Protein AF-A0A6N9P2V4-F1 (afdb_monomer_lite)

Structure (mmCIF, N/CA/C/O backbone):
data_AF-A0A6N9P2V4-F1
#
_entry.id   AF-A0A6N9P2V4-F1
#
loop_
_atom_site.group_PDB
_atom_site.id
_atom_site.type_symbol
_atom_site.label_atom_id
_atom_site.label_alt_id
_atom_site.label_comp_id
_atom_site.label_asym_id
_atom_site.label_entity_id
_atom_site.label_seq_id
_atom_site.pdbx_PDB_ins_code
_atom_site.Cartn_x
_atom_site.Cartn_y
_atom_site.Cartn_z
_atom_site.occupancy
_atom_site.B_iso_or_equiv
_atom_site.auth_seq_id
_atom_site.auth_comp_id
_atom_site.auth_asym_id
_atom_site.auth_atom_id
_atom_site.pdbx_PDB_model_num
ATOM 1 N N . MET A 1 1 ? 38.515 26.268 -25.119 1.00 36.28 1 MET A N 1
ATOM 2 C CA . MET A 1 1 ? 39.251 25.032 -24.780 1.00 36.28 1 MET A CA 1
ATOM 3 C C . MET A 1 1 ? 38.223 23.922 -24.665 1.00 36.28 1 MET A C 1
ATOM 5 O O . MET A 1 1 ? 37.458 23.940 -23.716 1.00 36.28 1 MET A O 1
ATOM 9 N N . ALA A 1 2 ? 38.111 23.064 -25.681 1.00 38.19 2 ALA A N 1
ATOM 10 C CA . ALA A 1 2 ? 37.147 21.964 -25.704 1.00 38.19 2 ALA A CA 1
ATOM 11 C C . ALA A 1 2 ? 37.896 20.664 -25.400 1.00 38.19 2 ALA A C 1
ATOM 13 O O . ALA A 1 2 ? 38.786 20.265 -26.153 1.00 38.19 2 ALA A O 1
ATOM 14 N N . GLU A 1 3 ? 37.581 20.064 -24.260 1.00 41.28 3 GLU A N 1
ATOM 15 C CA . GLU A 1 3 ? 38.185 18.832 -23.764 1.00 41.28 3 GLU A CA 1
ATOM 16 C C . GLU A 1 3 ? 37.740 17.668 -24.665 1.00 41.28 3 GLU A C 1
ATOM 18 O O . GLU A 1 3 ? 36.574 17.276 -24.693 1.00 41.28 3 GLU A O 1
ATOM 23 N N . ARG A 1 4 ? 38.652 17.183 -25.516 1.00 36.09 4 ARG A N 1
ATOM 24 C CA . ARG A 1 4 ? 38.360 16.118 -26.482 1.00 36.09 4 ARG A CA 1
ATOM 25 C C . ARG A 1 4 ? 38.399 14.772 -25.765 1.00 36.09 4 ARG A C 1
ATOM 27 O O . ARG A 1 4 ? 39.474 14.292 -25.422 1.00 36.09 4 ARG A O 1
ATOM 34 N N . VAL A 1 5 ? 37.231 14.159 -25.588 1.00 42.69 5 VAL A N 1
ATOM 35 C CA . VAL A 1 5 ? 37.071 12.789 -25.081 1.00 42.69 5 VAL A CA 1
ATOM 36 C C . VAL A 1 5 ? 37.873 11.827 -25.968 1.00 42.69 5 VAL A C 1
ATOM 38 O O . VAL A 1 5 ? 37.515 11.576 -27.120 1.00 42.69 5 VAL A O 1
ATOM 41 N N . GLN A 1 6 ? 38.988 11.310 -25.445 1.00 36.03 6 GLN A N 1
ATOM 42 C CA . GLN A 1 6 ? 39.763 10.244 -26.078 1.00 36.03 6 GLN A CA 1
ATOM 43 C C . GLN A 1 6 ? 38.939 8.954 -26.044 1.00 36.03 6 GLN A C 1
ATOM 45 O O . GLN A 1 6 ? 38.880 8.262 -25.031 1.00 36.03 6 GLN A O 1
ATOM 50 N N . CYS A 1 7 ? 38.305 8.609 -27.163 1.00 38.50 7 CYS A N 1
ATOM 51 C CA . CYS A 1 7 ? 37.809 7.252 -27.361 1.00 38.50 7 CYS A CA 1
ATOM 52 C C . CYS A 1 7 ? 39.020 6.321 -27.528 1.00 38.50 7 CYS A C 1
ATOM 54 O O . CYS A 1 7 ? 39.638 6.270 -28.590 1.00 38.50 7 CYS A O 1
ATOM 56 N N . LEU A 1 8 ? 39.373 5.612 -26.455 1.00 40.69 8 LEU A N 1
ATOM 57 C CA . LEU A 1 8 ? 40.326 4.503 -26.456 1.00 40.69 8 LEU A CA 1
ATOM 58 C C . LEU A 1 8 ? 39.784 3.369 -27.336 1.00 40.69 8 LEU A C 1
ATOM 60 O O . LEU A 1 8 ? 39.010 2.526 -26.885 1.00 40.69 8 LEU A O 1
ATOM 64 N N . TYR A 1 9 ? 40.204 3.32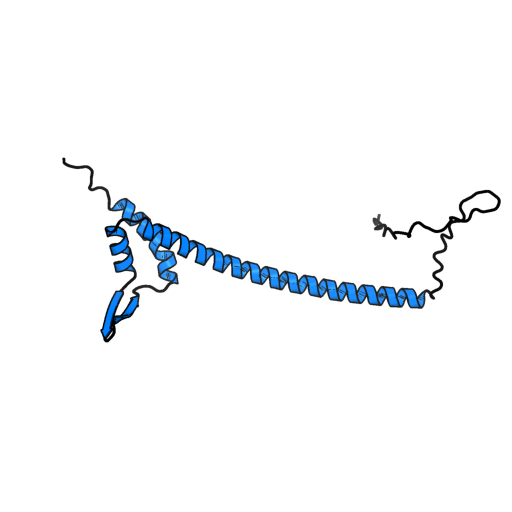6 -28.599 1.00 42.97 9 TYR A N 1
ATOM 65 C CA . TYR A 1 9 ? 40.083 2.111 -29.398 1.00 42.97 9 TYR A CA 1
ATOM 66 C C . TYR A 1 9 ? 41.047 1.078 -28.797 1.00 42.97 9 TYR A C 1
ATOM 68 O O . TYR A 1 9 ? 42.265 1.232 -28.885 1.00 42.97 9 TYR A O 1
ATOM 76 N N . ARG A 1 10 ? 40.522 0.028 -28.148 1.00 40.00 10 ARG A N 1
ATOM 77 C CA . ARG A 1 10 ? 41.321 -1.162 -27.816 1.00 40.00 10 ARG A CA 1
ATOM 78 C C . ARG A 1 10 ? 41.740 -1.812 -29.130 1.00 40.00 10 ARG A C 1
ATOM 80 O O . ARG A 1 10 ? 40.978 -2.581 -29.709 1.00 40.00 10 ARG A O 1
ATOM 87 N N . VAL A 1 11 ? 42.946 -1.512 -29.598 1.00 45.06 11 VAL A N 1
ATOM 88 C CA . VAL A 1 11 ? 43.558 -2.269 -30.688 1.00 45.06 11 VAL A CA 1
ATOM 89 C C . VAL A 1 11 ? 44.011 -3.602 -30.097 1.00 45.06 11 VAL A C 1
ATOM 91 O O . VAL A 1 11 ? 44.820 -3.649 -29.172 1.00 45.06 11 VAL A O 1
ATOM 94 N N . SER A 1 12 ? 43.398 -4.682 -30.574 1.00 39.78 12 SER A N 1
ATOM 95 C CA . SER A 1 12 ? 43.785 -6.065 -30.299 1.00 39.78 12 SER A CA 1
ATOM 96 C C . SER A 1 12 ? 45.293 -6.235 -30.526 1.00 39.78 12 SER A C 1
ATOM 98 O O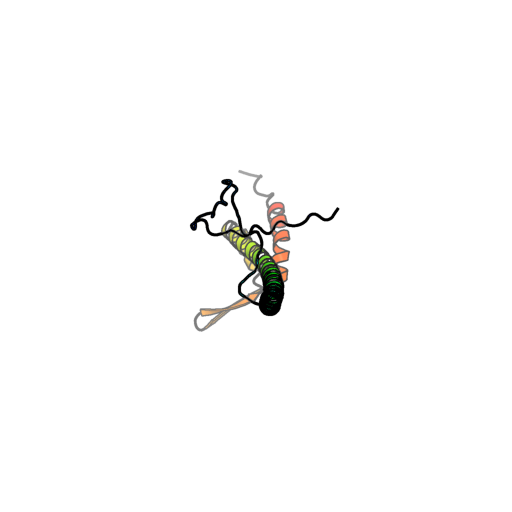 . SER A 1 12 ? 45.798 -6.079 -31.635 1.00 39.78 12 SER A O 1
ATOM 100 N N . THR A 1 13 ? 46.027 -6.518 -29.454 1.00 55.53 13 THR A N 1
ATOM 101 C CA . THR A 1 13 ? 47.472 -6.745 -29.473 1.00 55.53 13 THR A CA 1
ATOM 102 C C . THR A 1 13 ? 47.760 -8.179 -29.894 1.00 55.53 13 THR A C 1
ATOM 104 O O . THR A 1 13 ? 47.842 -9.038 -29.016 1.00 55.53 13 THR A O 1
ATOM 107 N N . THR A 1 14 ? 47.905 -8.485 -31.190 1.00 41.41 14 THR A N 1
ATOM 108 C CA . THR A 1 14 ? 48.655 -9.698 -31.603 1.00 41.41 14 THR A CA 1
ATOM 109 C C . THR A 1 14 ? 49.110 -9.770 -33.068 1.00 41.41 14 THR A C 1
ATOM 111 O O . THR A 1 14 ? 49.261 -10.877 -33.576 1.00 41.41 14 THR A O 1
ATOM 114 N N . LYS A 1 15 ? 49.369 -8.665 -33.782 1.00 48.62 15 LYS A N 1
ATOM 115 C CA . LYS A 1 15 ? 50.137 -8.748 -35.044 1.00 48.62 15 LYS A CA 1
ATOM 116 C C . LYS A 1 15 ? 51.183 -7.641 -35.140 1.00 48.62 15 LYS A C 1
ATOM 118 O O . LYS A 1 15 ? 50.959 -6.544 -34.644 1.00 48.62 15 LYS A O 1
ATOM 123 N N . GLN A 1 16 ? 52.342 -8.046 -35.659 1.00 45.56 16 GLN A N 1
ATOM 124 C CA . GLN A 1 16 ? 53.633 -7.359 -35.679 1.00 45.56 16 GLN A CA 1
ATOM 125 C C . GLN A 1 16 ? 53.521 -5.892 -36.104 1.00 45.56 16 GLN A C 1
ATOM 127 O O . GLN A 1 16 ? 52.763 -5.558 -37.008 1.00 45.56 16 GLN A O 1
ATOM 132 N N . VAL A 1 17 ? 54.278 -5.036 -35.419 1.00 53.31 17 VAL A N 1
ATOM 133 C CA . VAL A 1 17 ? 54.562 -3.672 -35.865 1.00 53.31 17 VAL A CA 1
ATOM 134 C C . VAL A 1 17 ? 55.641 -3.817 -36.936 1.00 53.31 17 VAL A C 1
ATOM 136 O O . VAL A 1 17 ? 56.720 -4.319 -36.627 1.00 53.31 17 VAL A O 1
ATOM 139 N N . ASP A 1 18 ? 55.334 -3.484 -38.186 1.00 53.75 18 ASP A N 1
ATOM 140 C CA . ASP A 1 18 ? 56.329 -3.499 -39.258 1.00 53.75 18 ASP A CA 1
ATOM 141 C C . ASP A 1 18 ? 57.287 -2.302 -39.059 1.00 53.75 18 ASP A C 1
ATOM 143 O O . ASP A 1 18 ? 56.859 -1.194 -38.725 1.00 53.75 18 ASP A O 1
ATOM 147 N N . HIS A 1 19 ? 58.596 -2.539 -39.176 1.00 57.81 19 HIS A N 1
ATOM 148 C CA . HIS A 1 19 ? 59.645 -1.521 -39.030 1.00 57.81 19 HIS A CA 1
ATOM 149 C C . HIS A 1 19 ? 60.199 -1.150 -40.413 1.00 57.81 19 HIS A C 1
ATOM 151 O O . HIS A 1 19 ? 60.369 -2.029 -41.261 1.00 57.81 19 HIS A O 1
ATOM 157 N N . ASP A 1 20 ? 60.479 0.135 -40.643 1.00 58.22 20 ASP A N 1
ATOM 158 C CA . ASP A 1 20 ? 61.132 0.604 -41.871 1.00 58.22 20 ASP A CA 1
ATOM 159 C C . ASP A 1 20 ? 62.642 0.258 -41.901 1.00 58.22 20 ASP A C 1
ATOM 161 O O . ASP A 1 20 ? 63.213 -0.228 -40.923 1.00 58.22 20 ASP A O 1
ATOM 165 N N . GLU A 1 21 ? 63.329 0.502 -43.027 1.00 65.50 21 GLU A N 1
ATOM 166 C CA . GLU A 1 21 ? 64.775 0.225 -43.180 1.00 65.50 21 GLU A CA 1
ATOM 167 C C . GLU A 1 21 ? 65.673 1.030 -42.212 1.00 65.50 21 GLU A C 1
ATOM 169 O O . GLU A 1 21 ? 66.874 0.767 -42.115 1.00 65.50 21 GLU A O 1
ATOM 174 N N . GLN A 1 22 ? 65.118 2.012 -41.490 1.00 69.62 22 GLN A N 1
ATOM 175 C CA . GLN A 1 22 ? 65.796 2.787 -40.446 1.00 69.62 22 GLN A CA 1
ATOM 176 C C . GLN A 1 22 ? 65.310 2.440 -39.026 1.00 69.62 22 GLN A C 1
ATOM 178 O O . GLN A 1 22 ? 65.594 3.188 -38.085 1.00 69.62 22 GLN A O 1
ATOM 183 N N . ASP A 1 23 ? 64.637 1.298 -38.865 1.00 60.47 23 ASP A N 1
ATOM 184 C CA . ASP A 1 23 ? 64.172 0.737 -37.592 1.00 60.47 23 ASP A CA 1
ATOM 185 C C . ASP A 1 23 ? 63.186 1.640 -36.825 1.00 60.47 23 ASP A C 1
ATOM 187 O O . ASP A 1 23 ? 63.022 1.560 -35.603 1.00 60.47 23 ASP A O 1
ATOM 191 N N . ARG A 1 24 ? 62.484 2.524 -37.540 1.00 57.19 24 ARG A N 1
ATOM 192 C CA . ARG A 1 24 ? 61.353 3.273 -36.997 1.00 57.19 24 ARG A CA 1
ATOM 193 C C . ARG A 1 24 ? 60.093 2.439 -37.173 1.00 57.19 24 ARG A C 1
ATOM 195 O O . ARG A 1 24 ? 59.857 1.839 -38.217 1.00 57.19 24 ARG A O 1
ATOM 202 N N . ALA A 1 25 ? 59.277 2.415 -36.124 1.00 54.12 25 ALA A N 1
ATOM 203 C CA . ALA A 1 25 ? 57.980 1.758 -36.154 1.00 54.12 25 ALA A CA 1
ATOM 204 C C . ALA A 1 25 ? 57.084 2.450 -37.194 1.00 54.12 25 ALA A C 1
ATOM 206 O O . ALA A 1 25 ? 56.598 3.559 -36.948 1.00 54.12 25 ALA A O 1
ATOM 207 N N . ASP A 1 26 ? 56.856 1.798 -38.334 1.00 49.62 26 ASP A N 1
ATOM 208 C CA . ASP A 1 26 ? 55.896 2.245 -39.338 1.00 49.62 26 ASP A CA 1
ATOM 209 C C . ASP A 1 26 ? 54.516 1.756 -38.897 1.00 49.62 26 ASP A C 1
ATOM 211 O O . ASP A 1 26 ? 53.976 0.748 -39.346 1.00 49.62 26 ASP A O 1
ATOM 215 N N . ILE A 1 27 ? 53.959 2.433 -37.891 1.00 53.25 27 ILE A N 1
ATOM 216 C CA . ILE A 1 27 ? 52.560 2.230 -37.533 1.00 53.25 27 ILE A CA 1
ATOM 217 C C . ILE A 1 27 ? 51.771 2.851 -38.685 1.00 53.25 27 ILE A C 1
ATOM 219 O O . ILE A 1 27 ? 51.883 4.067 -38.876 1.00 53.25 27 ILE A O 1
ATOM 223 N N . PRO A 1 28 ? 50.919 2.106 -39.411 1.00 47.44 28 PRO A N 1
ATOM 224 C CA . PRO A 1 28 ? 50.016 2.714 -40.367 1.00 47.44 28 PRO A CA 1
ATOM 225 C C . PRO A 1 28 ? 48.966 3.498 -39.566 1.00 47.44 28 PRO A C 1
ATOM 227 O O . PRO A 1 28 ? 47.854 3.048 -39.315 1.00 47.44 28 PRO A O 1
ATOM 230 N N . VAL A 1 29 ? 49.310 4.721 -39.155 1.00 50.19 29 VAL A N 1
ATOM 231 C CA . VAL A 1 29 ? 48.398 5.731 -38.592 1.00 50.19 29 VAL A CA 1
ATOM 232 C C . VAL A 1 29 ? 47.568 6.354 -39.723 1.00 50.19 29 VAL A C 1
ATOM 234 O O . VAL A 1 29 ? 46.931 7.390 -39.580 1.00 50.19 29 VAL A O 1
ATOM 237 N N . GLN A 1 30 ? 47.524 5.723 -40.892 1.00 45.94 30 GLN A N 1
ATOM 238 C CA . GLN A 1 30 ? 46.439 5.935 -41.825 1.00 45.94 30 GLN A CA 1
ATOM 239 C C . GLN A 1 30 ? 45.397 4.868 -41.538 1.00 45.94 30 GLN A C 1
ATOM 241 O O . GLN A 1 30 ? 45.478 3.754 -42.045 1.00 45.94 30 GLN A O 1
ATOM 246 N N . GLY A 1 31 ? 44.391 5.249 -40.746 1.00 47.47 31 GLY A N 1
ATOM 247 C CA . GLY A 1 31 ? 43.113 4.548 -40.613 1.00 47.47 31 GLY A CA 1
ATOM 248 C C . GLY A 1 31 ? 42.339 4.535 -41.934 1.00 47.47 31 GLY A C 1
ATOM 249 O O . GLY A 1 31 ? 41.203 4.989 -42.009 1.00 47.47 31 GLY A O 1
ATOM 250 N N . LYS A 1 32 ? 42.968 4.051 -43.003 1.00 47.16 32 LYS A N 1
ATOM 251 C CA . LYS A 1 32 ? 42.329 3.702 -44.261 1.00 47.16 32 LYS A CA 1
ATOM 252 C C . LYS A 1 32 ? 41.683 2.353 -44.025 1.00 47.16 32 LYS A C 1
ATOM 254 O O . LYS A 1 32 ? 42.255 1.302 -44.295 1.00 47.16 32 LYS A O 1
ATOM 259 N N . SER A 1 33 ? 40.501 2.398 -43.430 1.00 52.22 33 SER A N 1
ATOM 260 C CA . SER A 1 33 ? 39.618 1.247 -43.459 1.00 52.22 33 SER A CA 1
ATOM 261 C C . SER A 1 33 ? 39.437 0.834 -44.929 1.00 52.22 33 SER A C 1
ATOM 263 O O . SER A 1 33 ? 39.262 1.696 -45.790 1.00 52.22 33 SER A O 1
ATOM 265 N N . LEU A 1 34 ? 39.481 -0.470 -45.222 1.00 57.12 34 LEU A N 1
ATOM 266 C CA . LEU A 1 34 ? 39.157 -1.017 -46.551 1.00 57.12 34 LEU A CA 1
ATOM 267 C C . LEU A 1 34 ? 37.694 -0.742 -46.952 1.00 57.12 34 LEU A C 1
ATOM 269 O O . LEU A 1 34 ? 37.301 -1.009 -48.084 1.00 57.12 34 LEU A O 1
ATOM 273 N N . LEU A 1 35 ? 36.891 -0.217 -46.022 1.00 61.50 35 LEU A N 1
ATOM 274 C CA . LEU A 1 35 ? 35.531 0.233 -46.252 1.00 61.50 35 LEU A CA 1
ATOM 275 C C . LEU A 1 35 ? 35.556 1.705 -46.703 1.00 61.50 35 LEU A C 1
ATOM 277 O O . LEU A 1 35 ? 36.200 2.536 -46.049 1.00 61.50 35 LEU A O 1
ATOM 281 N N . PRO A 1 36 ? 34.852 2.047 -47.79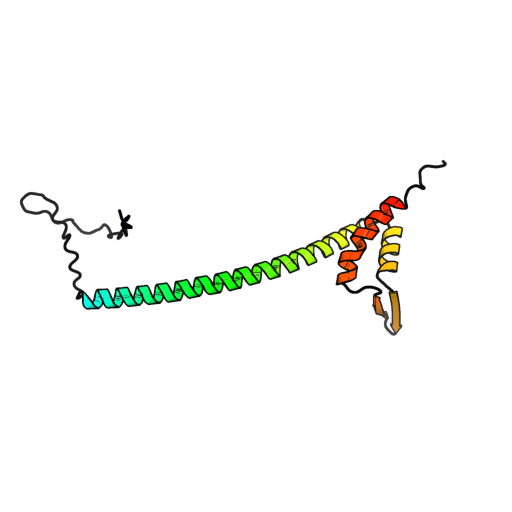6 1.00 72.12 36 PRO A N 1
ATOM 282 C CA . PRO A 1 36 ? 34.613 3.427 -48.192 1.00 72.12 36 PRO A CA 1
ATOM 283 C C . PRO A 1 36 ? 34.108 4.265 -47.011 1.00 72.12 36 PRO A C 1
ATOM 285 O O . PRO A 1 36 ? 33.291 3.801 -46.215 1.00 72.12 36 PRO A O 1
ATOM 288 N N . ALA A 1 37 ? 34.570 5.514 -46.915 1.00 73.94 37 ALA A N 1
ATOM 289 C CA . ALA A 1 37 ? 34.190 6.438 -45.841 1.00 73.94 37 ALA A CA 1
ATOM 290 C C . ALA A 1 37 ? 32.665 6.617 -45.714 1.00 73.94 37 ALA A C 1
ATOM 292 O O . ALA A 1 37 ? 32.154 6.854 -44.625 1.00 73.94 37 ALA A O 1
ATOM 293 N N . GLU A 1 38 ? 31.951 6.452 -46.824 1.00 71.94 38 GLU A N 1
ATOM 294 C CA . GLU A 1 38 ? 30.495 6.493 -46.904 1.00 71.94 38 GLU A CA 1
ATOM 295 C C . GLU A 1 38 ? 29.832 5.359 -46.104 1.00 71.94 38 GLU A C 1
ATOM 297 O O . GLU A 1 38 ? 28.959 5.629 -45.284 1.00 71.94 38 GLU A O 1
ATOM 302 N N . ILE A 1 39 ? 30.339 4.125 -46.224 1.00 75.25 39 ILE A N 1
ATOM 303 C CA . ILE A 1 39 ? 29.837 2.953 -45.481 1.00 75.25 39 ILE A CA 1
ATOM 304 C C . ILE A 1 39 ? 30.097 3.108 -43.978 1.00 75.25 39 ILE A C 1
ATOM 306 O O . ILE A 1 39 ? 29.259 2.771 -43.145 1.00 75.25 39 ILE A O 1
ATOM 310 N N . LEU A 1 40 ? 31.261 3.647 -43.605 1.00 79.69 40 LEU A N 1
ATOM 311 C CA . LEU A 1 40 ? 31.571 3.914 -42.200 1.00 79.69 40 LEU A CA 1
ATOM 312 C C . LEU A 1 40 ? 30.659 4.978 -41.596 1.00 79.69 40 LEU A C 1
ATOM 314 O O . LEU A 1 40 ? 30.287 4.865 -40.430 1.00 79.69 40 LEU A O 1
ATOM 318 N N . ASN A 1 41 ? 30.327 6.014 -42.365 1.00 83.75 41 ASN A N 1
ATOM 319 C CA . ASN A 1 41 ? 29.430 7.059 -41.902 1.00 83.75 41 ASN A CA 1
ATOM 320 C C . ASN A 1 41 ? 28.005 6.520 -41.738 1.00 83.75 41 ASN A C 1
ATOM 322 O O . ASN A 1 41 ? 27.388 6.775 -40.713 1.00 83.75 41 ASN A O 1
ATOM 326 N N . GLU A 1 42 ? 27.529 5.710 -42.684 1.00 84.75 42 GLU A N 1
ATOM 327 C CA . GLU A 1 42 ? 26.238 5.020 -42.590 1.00 84.75 42 GLU A CA 1
ATOM 328 C C . GLU A 1 42 ? 26.158 4.129 -41.341 1.00 84.75 42 GLU A C 1
ATOM 330 O O . GLU A 1 42 ? 25.252 4.287 -40.526 1.00 84.75 42 GLU A O 1
ATOM 335 N N . MET A 1 43 ? 27.156 3.267 -41.117 1.00 83.62 43 MET A N 1
ATOM 336 C CA . MET A 1 43 ? 27.226 2.435 -39.910 1.00 83.62 43 MET A CA 1
ATOM 337 C C . MET A 1 43 ? 27.304 3.268 -38.625 1.00 83.62 43 MET A C 1
ATOM 339 O O . MET A 1 43 ? 26.732 2.897 -37.600 1.00 83.62 43 MET A O 1
ATOM 343 N N . ALA A 1 44 ? 28.039 4.383 -38.648 1.00 85.44 44 ALA A N 1
ATOM 344 C CA . ALA A 1 44 ? 28.156 5.263 -37.494 1.00 85.44 44 ALA A CA 1
ATOM 345 C C . ALA A 1 44 ? 26.825 5.955 -37.175 1.00 85.44 44 ALA A C 1
ATOM 347 O O . ALA A 1 44 ? 26.477 6.061 -35.998 1.00 85.44 44 ALA A O 1
ATOM 348 N N . GLU A 1 45 ? 26.075 6.382 -38.191 1.00 90.12 45 GLU A N 1
ATOM 349 C CA . GLU A 1 45 ? 24.735 6.939 -38.014 1.00 90.12 45 GLU A CA 1
ATOM 350 C C . GLU A 1 45 ? 23.735 5.876 -37.545 1.00 90.12 45 GLU A C 1
ATOM 352 O O . GLU A 1 45 ? 23.030 6.117 -36.570 1.00 90.12 45 GLU A O 1
ATOM 357 N N . GLU A 1 46 ? 23.753 4.660 -38.098 1.00 89.88 46 GLU A N 1
ATOM 358 C CA . GLU A 1 46 ? 22.897 3.559 -37.630 1.00 89.88 46 GLU A CA 1
ATOM 359 C C . GLU A 1 46 ? 23.151 3.229 -36.146 1.00 89.88 46 GLU A C 1
ATOM 361 O O . GLU A 1 46 ? 22.221 3.051 -35.353 1.00 89.88 46 GLU A O 1
ATOM 366 N N . ILE A 1 47 ? 24.422 3.172 -35.736 1.00 88.19 47 ILE A N 1
ATOM 367 C CA . ILE A 1 47 ? 24.797 2.946 -34.335 1.00 88.19 47 ILE A CA 1
ATOM 368 C C . ILE A 1 47 ? 24.338 4.114 -33.457 1.00 88.19 47 ILE A C 1
ATOM 370 O O . ILE A 1 47 ? 23.825 3.877 -32.361 1.00 88.19 47 ILE A O 1
ATOM 374 N N . ARG A 1 48 ? 24.495 5.364 -33.913 1.00 90.19 48 ARG A N 1
ATOM 375 C CA . ARG A 1 48 ? 24.016 6.550 -33.184 1.00 90.19 48 ARG A CA 1
ATOM 376 C C . ARG A 1 48 ? 22.505 6.535 -33.019 1.00 90.19 48 ARG A C 1
ATOM 378 O O . ARG A 1 48 ? 22.029 6.792 -31.916 1.00 90.19 48 ARG A O 1
ATOM 385 N N . GLU A 1 49 ? 21.758 6.196 -34.061 1.00 93.31 49 GLU A N 1
ATOM 386 C CA . GLU A 1 49 ? 20.302 6.087 -34.007 1.00 93.31 49 GLU A CA 1
ATOM 387 C C . GLU A 1 49 ? 19.859 4.998 -33.031 1.00 93.31 49 GLU A C 1
ATOM 389 O O . GLU A 1 49 ? 19.037 5.258 -32.149 1.00 93.31 49 GLU A O 1
ATOM 394 N N . LYS A 1 50 ? 20.454 3.801 -33.107 1.00 91.88 50 LYS A N 1
ATOM 395 C CA . LYS A 1 50 ? 20.170 2.709 -32.161 1.00 91.88 50 LYS A CA 1
ATOM 396 C C . LYS A 1 50 ? 20.534 3.083 -30.728 1.00 91.88 50 LYS A C 1
ATOM 398 O O . LYS A 1 50 ? 19.790 2.748 -29.805 1.00 91.88 50 LYS A O 1
ATOM 403 N N . LEU A 1 51 ? 21.644 3.792 -30.526 1.00 94.19 51 LEU A N 1
ATOM 404 C CA . LEU A 1 51 ? 22.050 4.293 -29.216 1.00 94.19 51 LEU A CA 1
ATOM 405 C C . LEU A 1 51 ? 21.036 5.306 -28.679 1.00 94.19 51 LEU A C 1
ATOM 407 O O . LEU A 1 51 ? 20.620 5.192 -27.531 1.00 94.19 51 LEU A O 1
ATOM 411 N N . MET A 1 52 ? 20.598 6.257 -29.506 1.00 93.19 52 MET A N 1
ATOM 412 C CA . MET A 1 52 ? 19.577 7.239 -29.136 1.00 93.19 52 MET A CA 1
ATOM 413 C C . MET A 1 52 ? 18.239 6.569 -28.807 1.00 93.19 52 MET A C 1
ATOM 415 O O . MET A 1 52 ? 17.615 6.912 -27.804 1.00 93.19 52 MET A O 1
ATOM 419 N N . ALA A 1 53 ? 17.818 5.582 -29.600 1.00 92.94 53 ALA A N 1
ATOM 420 C CA . ALA A 1 53 ? 16.600 4.814 -29.354 1.00 92.94 53 ALA A CA 1
ATOM 421 C C . ALA A 1 53 ? 16.686 4.004 -28.050 1.00 92.94 53 ALA A C 1
ATOM 423 O O . ALA A 1 53 ? 15.764 4.031 -27.237 1.00 92.94 53 ALA A O 1
ATOM 424 N N . THR A 1 54 ? 17.819 3.338 -27.810 1.00 91.31 54 THR A N 1
ATOM 425 C CA . THR A 1 54 ? 18.056 2.569 -26.579 1.00 91.31 54 THR A CA 1
ATOM 426 C C . THR A 1 54 ? 18.122 3.488 -25.362 1.00 91.31 54 THR A C 1
ATOM 428 O O . THR A 1 54 ? 17.535 3.179 -24.332 1.00 91.31 54 THR A O 1
ATOM 431 N N . SER A 1 55 ? 18.781 4.643 -25.486 1.00 94.75 55 SER A N 1
ATOM 432 C CA . SER A 1 55 ? 18.866 5.648 -24.424 1.00 94.75 55 SER A CA 1
ATOM 433 C C . SER A 1 55 ? 17.481 6.168 -24.040 1.00 94.75 55 SER A C 1
ATOM 435 O O . SER A 1 55 ? 17.148 6.183 -22.859 1.00 94.75 55 SER A O 1
ATOM 437 N N . ARG A 1 56 ? 16.626 6.477 -25.029 1.00 93.69 56 ARG A N 1
ATOM 438 C CA . ARG A 1 56 ? 15.219 6.840 -24.784 1.00 93.69 56 ARG A CA 1
ATOM 439 C C . ARG A 1 56 ? 14.449 5.732 -24.067 1.00 93.69 56 ARG A C 1
ATOM 441 O O . ARG A 1 56 ? 13.750 5.995 -23.097 1.00 93.69 56 ARG A O 1
ATOM 448 N N 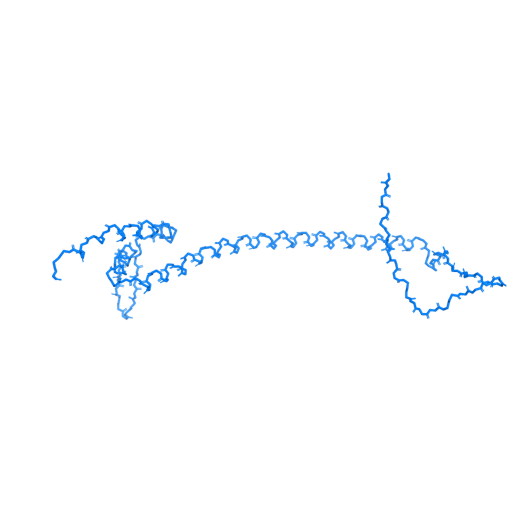. ARG A 1 57 ? 14.626 4.478 -24.489 1.00 95.12 57 ARG A N 1
ATOM 449 C CA . ARG A 1 57 ? 13.988 3.329 -23.831 1.00 95.12 57 ARG A CA 1
ATOM 450 C C . ARG A 1 57 ? 14.440 3.181 -22.376 1.00 95.12 57 ARG A C 1
ATOM 452 O O . ARG A 1 57 ? 13.631 2.866 -21.512 1.00 95.12 57 ARG A O 1
ATOM 459 N N . ILE A 1 58 ? 15.725 3.408 -22.100 1.00 96.00 58 ILE A N 1
ATOM 460 C CA . ILE A 1 58 ? 16.277 3.389 -20.740 1.00 96.00 58 ILE A CA 1
ATOM 461 C C . ILE A 1 58 ? 15.666 4.509 -19.901 1.00 96.00 58 ILE A C 1
ATOM 463 O O . ILE A 1 58 ? 15.299 4.261 -18.757 1.00 96.00 58 ILE A O 1
ATOM 467 N N . THR A 1 59 ? 15.546 5.724 -20.444 1.00 95.31 59 THR A N 1
ATOM 468 C CA . THR A 1 59 ? 14.924 6.835 -19.712 1.00 95.31 59 THR A CA 1
ATOM 469 C C . THR A 1 59 ? 13.458 6.548 -19.402 1.00 95.31 59 THR A C 1
ATOM 471 O O . THR A 1 59 ? 13.076 6.668 -18.246 1.00 95.31 59 THR A O 1
ATOM 474 N N . GLU A 1 60 ? 12.683 6.052 -20.372 1.00 95.94 60 GLU A N 1
ATOM 475 C CA . GLU A 1 60 ? 11.282 5.647 -20.166 1.00 95.94 60 GLU A CA 1
ATOM 476 C C . GLU A 1 60 ? 11.148 4.572 -19.078 1.00 95.94 60 GLU A C 1
ATOM 478 O O . GLU A 1 60 ? 10.369 4.713 -18.141 1.00 95.94 60 GLU A O 1
ATOM 483 N N . LEU A 1 61 ? 11.945 3.501 -19.164 1.00 95.31 61 LEU A N 1
ATOM 484 C CA . LEU A 1 61 ? 11.907 2.416 -18.181 1.00 95.31 61 LEU A CA 1
ATOM 485 C C . LEU A 1 61 ? 12.336 2.877 -16.783 1.00 95.31 61 LEU A C 1
ATOM 487 O O . LEU A 1 61 ? 11.809 2.381 -15.790 1.00 95.31 61 LEU A O 1
ATOM 491 N N . ASN A 1 62 ? 13.284 3.812 -16.686 1.00 95.56 62 ASN A N 1
ATOM 492 C CA . ASN A 1 62 ? 13.687 4.389 -15.404 1.00 95.56 62 ASN A CA 1
ATOM 493 C C . ASN A 1 62 ? 12.585 5.260 -14.796 1.00 95.56 62 ASN A C 1
ATOM 495 O O . ASN A 1 62 ? 12.402 5.221 -13.581 1.00 95.56 62 ASN A O 1
ATOM 499 N N . GLU A 1 63 ? 11.857 6.022 -15.612 1.00 96.12 63 GLU A N 1
ATOM 500 C CA . GLU A 1 63 ? 10.697 6.800 -15.165 1.00 96.12 63 GLU A CA 1
ATOM 501 C C . GLU A 1 63 ? 9.579 5.872 -14.669 1.00 96.12 63 GLU A C 1
ATOM 503 O O . GLU A 1 63 ? 9.114 6.022 -13.541 1.00 96.12 63 GLU A O 1
ATOM 508 N N . GLU A 1 64 ? 9.229 4.832 -15.435 1.00 95.31 64 GLU A N 1
ATOM 509 C CA . GLU A 1 64 ? 8.244 3.825 -15.013 1.00 95.31 64 GLU A CA 1
ATOM 510 C C . GLU A 1 64 ? 8.655 3.115 -13.711 1.00 95.31 64 GLU A C 1
ATOM 512 O O . GLU A 1 64 ? 7.819 2.864 -12.834 1.00 95.31 64 GLU A O 1
ATOM 517 N N . LEU A 1 65 ? 9.946 2.798 -13.563 1.00 94.31 65 LEU A N 1
ATOM 518 C CA . LEU A 1 65 ? 10.499 2.196 -12.352 1.00 94.31 65 LEU A CA 1
ATOM 519 C C . LEU A 1 65 ? 10.428 3.160 -11.161 1.00 94.31 65 LEU A C 1
ATOM 521 O O . LEU A 1 65 ? 10.091 2.732 -10.057 1.00 94.31 65 LEU A O 1
ATOM 525 N N . ALA A 1 66 ? 10.735 4.442 -11.365 1.00 95.12 66 ALA A N 1
ATOM 526 C CA . ALA A 1 66 ? 10.649 5.463 -10.326 1.00 95.12 66 ALA A CA 1
ATOM 527 C C . ALA A 1 66 ? 9.205 5.637 -9.834 1.00 95.12 66 ALA A C 1
ATOM 529 O O . ALA A 1 66 ? 8.961 5.586 -8.627 1.00 95.12 66 ALA A O 1
ATOM 530 N N . ASP A 1 67 ? 8.244 5.728 -10.755 1.00 94.81 67 ASP A N 1
ATOM 531 C CA . ASP A 1 67 ? 6.815 5.797 -10.438 1.00 94.81 67 ASP A CA 1
ATOM 532 C C . ASP A 1 67 ? 6.325 4.536 -9.712 1.00 94.81 67 ASP A C 1
ATOM 534 O O . ASP A 1 67 ? 5.533 4.601 -8.768 1.00 94.81 67 ASP A O 1
ATOM 538 N N . GLY A 1 68 ? 6.797 3.364 -10.145 1.00 92.94 68 GLY A N 1
ATOM 539 C CA . GLY A 1 68 ? 6.514 2.090 -9.489 1.00 92.94 68 GLY A CA 1
ATOM 540 C C . GLY A 1 68 ? 7.044 2.037 -8.057 1.00 92.94 68 GLY A C 1
ATOM 541 O O . GLY A 1 68 ? 6.316 1.633 -7.149 1.00 92.94 68 GLY A O 1
ATOM 542 N N . ASN A 1 69 ? 8.279 2.488 -7.848 1.00 93.31 69 ASN A N 1
ATOM 543 C CA . ASN A 1 69 ? 8.910 2.531 -6.533 1.00 93.31 69 ASN A CA 1
ATOM 544 C C . ASN A 1 69 ? 8.209 3.511 -5.590 1.00 93.31 69 ASN A C 1
ATOM 546 O O . ASN A 1 69 ? 7.995 3.163 -4.433 1.00 93.31 69 ASN A O 1
ATOM 550 N N . ALA A 1 70 ? 7.799 4.687 -6.075 1.00 93.12 70 ALA A N 1
ATOM 551 C CA . ALA A 1 70 ? 7.049 5.650 -5.271 1.00 93.12 70 ALA A CA 1
ATOM 552 C C . ALA A 1 70 ? 5.739 5.040 -4.741 1.00 93.12 70 ALA A C 1
ATOM 554 O O . ALA A 1 70 ? 5.498 5.037 -3.537 1.00 93.12 70 ALA A O 1
ATOM 555 N N . ARG A 1 71 ? 4.952 4.401 -5.620 1.00 88.31 71 ARG A N 1
ATOM 556 C CA . ARG A 1 71 ? 3.719 3.696 -5.217 1.00 88.31 71 ARG A CA 1
ATOM 557 C C . ARG A 1 71 ? 3.981 2.550 -4.238 1.00 88.31 71 ARG A C 1
ATOM 559 O O . ARG A 1 71 ? 3.158 2.276 -3.368 1.00 88.31 71 ARG A O 1
ATOM 566 N N . MET A 1 72 ? 5.096 1.841 -4.406 1.00 89.38 72 MET A N 1
ATOM 567 C CA . MET A 1 72 ? 5.467 0.743 -3.515 1.00 89.38 72 MET A CA 1
ATOM 568 C C . MET A 1 72 ? 5.851 1.250 -2.125 1.00 89.38 72 MET A C 1
ATOM 570 O O . MET A 1 72 ? 5.524 0.592 -1.141 1.00 89.38 72 MET A O 1
ATOM 574 N N . GLU A 1 73 ? 6.514 2.400 -2.039 1.00 90.06 73 GLU A N 1
ATOM 575 C CA . GLU A 1 73 ? 6.891 3.002 -0.763 1.00 90.06 73 GLU A CA 1
ATOM 576 C C . GLU A 1 73 ? 5.662 3.485 0.016 1.00 90.06 73 GLU A C 1
ATOM 578 O O . GLU A 1 73 ? 5.551 3.194 1.207 1.00 90.06 73 GLU A O 1
ATOM 583 N N . ASP A 1 74 ? 4.686 4.096 -0.662 1.00 80.31 74 ASP A N 1
ATOM 584 C CA . ASP A 1 74 ? 3.401 4.463 -0.050 1.00 80.31 74 ASP A CA 1
ATOM 585 C C . ASP A 1 74 ? 2.698 3.228 0.541 1.00 80.31 74 ASP A C 1
ATOM 587 O O . ASP A 1 74 ? 2.308 3.205 1.712 1.00 80.31 74 ASP A O 1
ATOM 591 N N . LEU A 1 75 ? 2.611 2.145 -0.241 1.00 81.00 75 LEU A N 1
ATOM 592 C CA . LEU A 1 75 ? 2.011 0.888 0.210 1.00 81.00 75 LEU A CA 1
ATOM 593 C C . LEU A 1 75 ? 2.801 0.249 1.363 1.00 81.00 75 LEU A C 1
ATOM 595 O O . LEU A 1 75 ? 2.225 -0.343 2.279 1.00 81.00 75 LEU A O 1
ATOM 599 N N . ARG A 1 76 ? 4.132 0.354 1.329 1.00 79.00 76 ARG A N 1
ATOM 600 C CA . ARG A 1 76 ? 5.016 -0.157 2.378 1.00 79.00 76 ARG A CA 1
ATOM 601 C C . ARG A 1 76 ? 4.797 0.587 3.689 1.00 79.00 76 ARG A C 1
ATOM 603 O O . ARG A 1 76 ? 4.764 -0.067 4.732 1.00 79.00 76 ARG A O 1
ATOM 610 N N . ALA A 1 77 ? 4.623 1.905 3.645 1.00 78.00 77 ALA A N 1
ATOM 611 C CA . ALA A 1 77 ? 4.310 2.705 4.820 1.00 78.00 77 ALA A CA 1
ATOM 612 C C . ALA A 1 77 ? 2.974 2.261 5.437 1.00 78.00 77 ALA A C 1
ATOM 614 O O . ALA A 1 77 ? 2.931 1.922 6.622 1.00 78.00 77 ALA A O 1
ATOM 615 N N . GLU A 1 78 ? 1.911 2.143 4.632 1.00 73.06 78 GLU A N 1
ATOM 616 C CA . GLU A 1 78 ? 0.609 1.645 5.105 1.00 73.06 78 GLU A CA 1
ATOM 617 C C . GLU A 1 78 ? 0.713 0.239 5.722 1.00 73.06 78 GLU A C 1
ATOM 619 O O . GLU A 1 78 ? 0.162 -0.026 6.795 1.00 73.06 78 GLU A O 1
ATOM 624 N N . TYR A 1 79 ? 1.478 -0.657 5.094 1.00 75.31 79 TYR A N 1
ATOM 625 C CA . TYR A 1 79 ? 1.722 -1.999 5.618 1.00 75.31 79 TYR A CA 1
ATOM 626 C C . TYR A 1 79 ? 2.473 -1.981 6.958 1.00 75.31 79 TYR A C 1
ATOM 628 O O . TYR A 1 79 ? 2.091 -2.691 7.890 1.00 75.31 79 TYR A O 1
ATOM 636 N N . GLN A 1 80 ? 3.518 -1.159 7.094 1.00 73.31 80 GLN A N 1
ATOM 637 C CA . GLN A 1 80 ? 4.273 -1.028 8.344 1.00 73.31 80 GLN A CA 1
ATOM 638 C C . GLN A 1 80 ? 3.401 -0.527 9.496 1.00 73.31 80 GLN A C 1
ATOM 640 O O . GLN A 1 80 ? 3.540 -1.020 10.618 1.00 73.31 80 GLN A O 1
ATOM 645 N N . HIS A 1 81 ? 2.463 0.383 9.220 1.00 70.12 81 HIS A N 1
ATOM 646 C CA . HIS A 1 81 ? 1.471 0.791 10.209 1.00 70.12 81 HIS A CA 1
ATOM 647 C C . HIS A 1 81 ? 0.644 -0.409 10.686 1.00 70.12 81 HIS A C 1
ATOM 649 O O . HIS A 1 81 ? 0.552 -0.638 11.889 1.00 70.12 81 HIS A O 1
ATOM 655 N N . ILE A 1 82 ? 0.104 -1.228 9.777 1.00 72.75 82 ILE A N 1
ATOM 656 C CA . ILE A 1 82 ? -0.693 -2.417 10.137 1.00 72.75 82 ILE A CA 1
ATOM 657 C C . ILE A 1 82 ? 0.118 -3.420 10.974 1.00 72.75 82 ILE A C 1
ATOM 659 O O . ILE A 1 82 ? -0.391 -3.938 11.970 1.00 72.75 82 ILE A O 1
ATOM 663 N N . VAL A 1 83 ? 1.377 -3.679 10.606 1.00 72.69 83 VAL A N 1
ATOM 664 C CA . VAL A 1 83 ? 2.263 -4.589 11.358 1.00 72.69 83 VAL A CA 1
ATOM 665 C C . VAL A 1 83 ? 2.505 -4.067 12.772 1.00 72.69 83 VAL A C 1
ATOM 667 O O . VAL A 1 83 ? 2.323 -4.809 13.737 1.00 72.69 83 VAL A O 1
ATOM 670 N N . SER A 1 84 ? 2.834 -2.780 12.901 1.00 74.50 84 SER A N 1
ATOM 671 C CA . SER A 1 84 ? 2.996 -2.121 14.201 1.00 74.50 84 SER A CA 1
ATOM 672 C C . SER A 1 84 ? 1.734 -2.262 15.062 1.00 74.50 84 SER A C 1
ATOM 674 O O . SER A 1 84 ? 1.811 -2.619 16.238 1.00 74.50 84 SER A O 1
ATOM 676 N N . TRP A 1 85 ? 0.549 -2.083 14.469 1.00 72.50 85 TRP A N 1
ATOM 677 C CA . TRP A 1 85 ? -0.725 -2.236 15.173 1.00 72.50 85 TRP A CA 1
ATOM 678 C C . TRP A 1 85 ? -0.995 -3.662 15.650 1.00 72.50 85 TRP A C 1
ATOM 680 O O . TRP A 1 85 ? -1.469 -3.833 16.776 1.00 72.50 85 TRP A O 1
ATOM 690 N N . SER A 1 86 ? -0.675 -4.678 14.841 1.00 79.38 86 SER A N 1
ATOM 691 C CA . SER A 1 86 ? -0.763 -6.080 15.273 1.00 79.38 86 SER A CA 1
ATOM 692 C C . SER A 1 86 ? 0.101 -6.307 16.507 1.00 79.38 86 SER A C 1
ATOM 694 O O . SER A 1 86 ? -0.364 -6.860 17.500 1.00 79.38 86 SER A O 1
ATOM 696 N N . GLU A 1 87 ? 1.333 -5.799 16.490 1.00 80.69 87 GLU A N 1
ATOM 697 C CA . GLU A 1 87 ? 2.233 -5.926 17.629 1.00 80.69 87 GLU A CA 1
ATOM 698 C C . GLU A 1 87 ? 1.722 -5.199 18.875 1.00 80.69 87 GLU A C 1
ATOM 700 O O . GLU A 1 87 ? 1.816 -5.745 19.975 1.00 80.69 87 GLU A O 1
ATOM 705 N N . ILE A 1 88 ? 1.182 -3.983 18.734 1.00 78.44 88 ILE A N 1
ATOM 706 C CA . ILE A 1 88 ? 0.612 -3.228 19.859 1.00 78.44 88 ILE A CA 1
ATOM 707 C C . ILE A 1 88 ? -0.569 -3.995 20.449 1.00 78.44 88 ILE A C 1
ATOM 709 O O . ILE A 1 88 ? -0.649 -4.143 21.669 1.00 78.44 88 ILE A O 1
ATOM 713 N N . PHE A 1 89 ? -1.468 -4.511 19.611 1.00 83.38 89 PHE A N 1
ATOM 714 C CA . PHE A 1 89 ? -2.615 -5.286 20.070 1.00 83.38 89 PHE A CA 1
ATOM 715 C C . PHE A 1 89 ? -2.176 -6.562 20.797 1.00 83.38 89 PHE A C 1
ATOM 717 O O . PHE A 1 89 ? -2.631 -6.809 21.915 1.00 83.38 89 PHE A O 1
ATOM 724 N N . ASP A 1 90 ? -1.253 -7.328 20.217 1.00 85.12 90 ASP A N 1
ATOM 725 C CA . ASP A 1 90 ? -0.783 -8.598 20.777 1.00 85.12 90 ASP A CA 1
ATOM 726 C C . ASP A 1 90 ? -0.001 -8.411 22.086 1.00 85.12 90 ASP A C 1
ATOM 728 O O . ASP A 1 90 ? -0.123 -9.228 23.001 1.00 85.12 90 ASP A O 1
ATOM 732 N N . LYS A 1 91 ? 0.758 -7.313 22.215 1.00 84.38 91 LYS A N 1
ATOM 733 C CA . LYS A 1 91 ? 1.515 -6.965 23.433 1.00 84.38 91 LYS A CA 1
ATOM 734 C C . LYS A 1 91 ? 0.653 -6.302 24.519 1.00 84.38 91 LYS A C 1
ATOM 736 O O . LYS A 1 91 ? 1.103 -6.187 25.660 1.00 84.38 91 LYS A O 1
ATOM 741 N N . SER A 1 92 ? -0.556 -5.846 24.190 1.00 82.88 92 SER A N 1
ATOM 742 C CA . SER A 1 92 ? -1.456 -5.160 25.127 1.00 82.88 92 SER A CA 1
ATOM 743 C C . SER A 1 92 ? -2.151 -6.121 26.094 1.00 82.88 92 SER A C 1
ATOM 745 O O . SER A 1 92 ? -2.381 -7.294 25.804 1.00 82.88 92 SER A O 1
ATOM 747 N N . ASP A 1 93 ? -2.561 -5.610 27.255 1.00 85.62 93 ASP A N 1
ATOM 748 C CA . ASP A 1 93 ? -3.328 -6.386 28.224 1.00 85.62 93 ASP A CA 1
ATOM 749 C C . ASP A 1 93 ? -4.774 -6.637 27.753 1.00 85.62 93 ASP A C 1
ATOM 751 O O . ASP A 1 93 ? -5.332 -5.937 26.902 1.00 85.62 93 ASP A O 1
ATOM 755 N N . ARG A 1 94 ? -5.429 -7.645 28.345 1.00 87.38 94 ARG A N 1
ATOM 756 C CA . ARG A 1 94 ? -6.756 -8.102 27.903 1.00 87.38 94 ARG A CA 1
ATOM 757 C C . ARG A 1 94 ? -7.843 -7.029 28.028 1.00 87.38 94 ARG A C 1
ATOM 759 O O . ARG A 1 94 ? -8.831 -7.097 27.298 1.00 87.38 94 ARG A O 1
ATOM 766 N N . ALA A 1 95 ? -7.700 -6.065 28.941 1.00 81.81 95 ALA A N 1
ATOM 767 C CA . ALA A 1 95 ? -8.648 -4.960 29.057 1.00 81.81 95 ALA A CA 1
ATOM 768 C C . ALA A 1 95 ? -8.484 -3.969 27.894 1.00 81.81 95 ALA A C 1
ATOM 770 O O . ALA A 1 95 ? -9.481 -3.600 27.271 1.00 81.81 95 ALA A O 1
ATOM 771 N N . THR A 1 96 ? -7.245 -3.618 27.544 1.00 76.88 96 THR A N 1
ATOM 772 C CA . THR A 1 96 ? -6.932 -2.758 26.392 1.00 76.88 96 THR A CA 1
ATOM 773 C C . THR A 1 96 ? -7.333 -3.415 25.075 1.00 76.88 96 THR A C 1
ATOM 775 O O . THR A 1 96 ? -8.010 -2.781 24.272 1.00 76.88 96 THR A O 1
ATOM 778 N N . GLN A 1 97 ? -7.046 -4.706 24.884 1.00 83.56 97 GLN A N 1
ATOM 779 C CA . GLN A 1 97 ? -7.502 -5.450 23.703 1.00 83.56 97 GLN A CA 1
ATOM 780 C C . GLN A 1 97 ? -9.029 -5.405 23.548 1.00 83.56 97 GLN A C 1
ATOM 782 O O . GLN A 1 97 ? -9.539 -5.124 22.467 1.00 83.56 97 GLN A O 1
ATOM 787 N N . LYS A 1 98 ? -9.781 -5.623 24.637 1.00 84.50 98 LYS A N 1
ATOM 788 C CA . LYS A 1 98 ? -11.251 -5.523 24.617 1.00 84.50 98 LYS A CA 1
ATOM 789 C C . LYS A 1 98 ? -11.730 -4.116 24.275 1.00 84.50 98 LYS A C 1
ATOM 791 O O . LYS A 1 98 ? -12.699 -3.975 23.539 1.00 84.50 98 LYS A O 1
ATOM 796 N N . MET A 1 99 ? -11.066 -3.097 24.811 1.00 79.06 99 MET A N 1
ATOM 797 C CA . MET A 1 99 ? -11.387 -1.698 24.545 1.00 79.06 99 MET A CA 1
ATOM 798 C C . MET A 1 99 ? -11.139 -1.339 23.073 1.00 79.06 99 MET A C 1
ATOM 800 O O . MET A 1 99 ? -12.020 -0.761 22.441 1.00 79.06 99 MET A O 1
ATOM 804 N N . ILE A 1 100 ? -10.017 -1.788 22.503 1.00 77.31 100 ILE A N 1
ATOM 805 C CA . ILE A 1 100 ? -9.705 -1.657 21.074 1.00 77.31 100 ILE A CA 1
ATOM 806 C C . ILE A 1 100 ? -10.772 -2.365 20.224 1.00 77.31 100 ILE A C 1
ATOM 808 O O . ILE A 1 100 ? -11.366 -1.743 19.345 1.00 77.31 100 ILE A O 1
ATOM 812 N N . CYS A 1 101 ? -11.097 -3.631 20.515 1.00 84.50 101 CYS A N 1
ATOM 813 C CA . CYS A 1 101 ? -12.140 -4.360 19.785 1.00 84.50 101 CYS A CA 1
ATOM 814 C C . CYS A 1 101 ? -13.507 -3.666 19.863 1.00 84.50 101 CYS A C 1
ATOM 816 O O . CYS A 1 101 ? -14.199 -3.593 18.853 1.00 84.50 101 CYS A O 1
ATOM 818 N N . ALA A 1 102 ? -13.890 -3.138 21.029 1.00 82.06 102 ALA A N 1
ATOM 819 C CA . ALA A 1 102 ? -15.161 -2.438 21.216 1.00 82.06 102 ALA A CA 1
ATOM 820 C C . ALA A 1 102 ? -15.230 -1.097 20.467 1.00 82.06 102 ALA A C 1
ATOM 822 O O . ALA A 1 102 ? -16.315 -0.647 20.112 1.00 82.06 102 ALA A O 1
ATOM 823 N N . TYR A 1 103 ? -14.086 -0.453 20.231 1.00 77.38 103 TYR A N 1
ATOM 824 C CA . TYR A 1 103 ? -14.012 0.782 19.456 1.00 77.38 103 TYR A CA 1
ATOM 825 C C . TYR A 1 103 ? -14.149 0.526 17.947 1.00 77.38 103 TYR A C 1
ATOM 827 O O . TYR A 1 103 ? -14.840 1.267 17.245 1.00 77.38 103 TYR A O 1
ATOM 835 N N . ILE A 1 104 ? -13.509 -0.542 17.462 1.00 80.44 104 ILE A N 1
ATOM 836 C CA . ILE A 1 104 ? -13.444 -0.906 16.040 1.00 80.44 104 ILE A CA 1
ATOM 837 C C . ILE A 1 104 ? -14.718 -1.606 15.575 1.00 80.44 104 ILE A C 1
ATOM 839 O O . ILE A 1 104 ? -15.236 -1.322 14.495 1.00 80.44 104 ILE A O 1
ATOM 843 N N . ILE A 1 105 ? -15.197 -2.568 16.357 1.00 87.38 105 ILE A N 1
A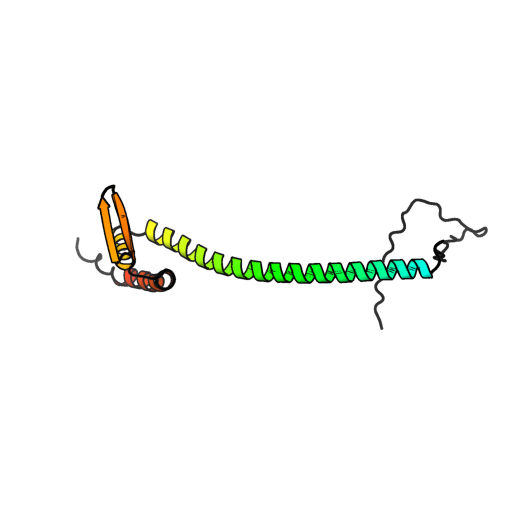TOM 844 C CA . ILE A 1 105 ? -16.282 -3.457 15.963 1.00 87.38 105 ILE A CA 1
ATOM 845 C C . ILE A 1 105 ? -17.579 -2.881 16.508 1.00 87.38 105 ILE A C 1
ATOM 847 O O . ILE A 1 105 ? -17.798 -2.834 17.716 1.00 87.38 105 ILE A O 1
ATOM 851 N N . LYS A 1 106 ? -18.465 -2.474 15.601 1.00 88.19 106 LYS A N 1
ATOM 852 C CA . LYS A 1 106 ? -19.793 -1.976 15.954 1.00 88.19 106 LYS A CA 1
ATOM 853 C C . LYS A 1 106 ? -20.704 -3.116 16.390 1.00 88.19 106 LYS A C 1
ATOM 855 O O . LYS A 1 106 ? -21.432 -2.986 17.371 1.00 88.19 106 LYS A O 1
ATOM 860 N N . ARG A 1 107 ? -20.693 -4.229 15.650 1.00 91.88 107 ARG A N 1
ATOM 861 C CA . ARG A 1 107 ? -21.546 -5.391 15.924 1.00 91.88 107 ARG A CA 1
ATOM 862 C C . ARG A 1 107 ? -20.967 -6.660 15.311 1.00 91.88 107 ARG A C 1
ATOM 864 O O . ARG A 1 107 ? -20.446 -6.632 14.206 1.00 91.88 107 ARG A O 1
ATOM 871 N N . VAL A 1 108 ? -21.129 -7.779 16.013 1.00 94.00 108 VAL A N 1
ATOM 872 C CA . VAL A 1 108 ? -20.874 -9.124 15.485 1.00 94.00 108 VAL A CA 1
ATOM 873 C C . VAL A 1 108 ? -22.189 -9.889 15.497 1.00 94.00 108 VAL A C 1
ATOM 875 O O . VAL A 1 108 ? -22.805 -10.045 16.551 1.00 94.00 108 VAL A O 1
ATOM 878 N N . THR A 1 109 ? -22.619 -10.364 14.335 1.00 95.31 109 THR A N 1
ATOM 879 C CA . THR A 1 109 ? -23.815 -11.187 14.168 1.00 95.31 109 THR A CA 1
ATOM 880 C C . THR A 1 109 ? -23.383 -12.612 13.846 1.00 95.31 109 THR A C 1
ATOM 882 O O . THR A 1 109 ? -22.706 -12.855 12.850 1.00 95.31 109 THR A O 1
ATOM 885 N N . VAL A 1 110 ? -23.783 -13.566 14.685 1.00 96.44 110 VAL A N 1
ATOM 886 C CA . VAL A 1 110 ? -23.539 -14.996 14.452 1.00 96.44 110 VAL A CA 1
ATOM 887 C C . VAL A 1 110 ? -24.783 -15.592 13.801 1.00 96.44 110 VAL A C 1
ATOM 889 O O . VAL A 1 110 ? -25.862 -15.579 14.396 1.00 96.44 110 VAL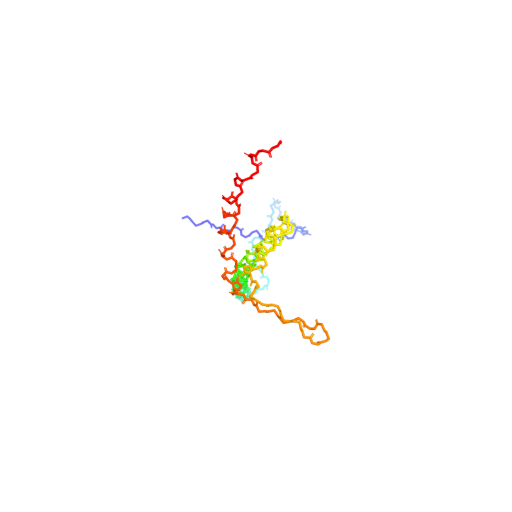 A O 1
ATOM 892 N N . ARG A 1 111 ? -24.653 -16.084 12.567 1.00 94.44 111 ARG A N 1
ATOM 893 C CA . ARG A 1 111 ? -25.747 -16.735 11.830 1.00 94.44 111 ARG A CA 1
ATOM 894 C C . ARG A 1 111 ? -25.720 -18.254 12.034 1.00 94.44 111 ARG A C 1
ATOM 896 O O . ARG A 1 111 ? -24.851 -18.798 12.717 1.00 94.44 111 ARG A O 1
ATOM 903 N N . ARG A 1 112 ? -26.697 -18.946 11.435 1.00 92.44 112 ARG A N 1
ATOM 904 C CA . ARG A 1 112 ? -26.687 -20.416 11.340 1.00 92.44 112 ARG A CA 1
ATOM 905 C C . ARG A 1 112 ? -25.402 -20.871 10.634 1.00 92.44 112 ARG A C 1
ATOM 907 O O . ARG A 1 112 ? -24.833 -20.118 9.844 1.00 92.44 112 ARG A O 1
ATOM 914 N N . ASP A 1 113 ? -24.929 -22.060 10.993 1.00 94.06 113 ASP A N 1
ATOM 915 C CA . ASP A 1 113 ? -23.659 -22.635 10.524 1.00 94.06 113 ASP A CA 1
ATOM 916 C C . ASP A 1 113 ? -22.403 -21.844 10.936 1.00 94.06 113 ASP A C 1
ATOM 918 O O . ASP A 1 113 ? -21.383 -21.892 10.256 1.00 94.06 113 ASP A O 1
ATOM 922 N N . TYR A 1 114 ? -22.465 -21.109 12.057 1.00 92.50 114 TYR A N 1
ATOM 923 C CA . TYR A 1 114 ? -21.348 -20.318 12.602 1.00 92.50 114 TYR A CA 1
ATOM 924 C C . TYR A 1 114 ? -20.803 -19.235 11.658 1.00 92.50 114 TYR A C 1
ATOM 926 O O . TYR A 1 114 ? -19.686 -18.753 11.843 1.00 92.50 114 TYR A O 1
ATOM 934 N N . GLN A 1 115 ? -21.583 -18.799 10.665 1.00 93.12 115 GLN A N 1
ATOM 935 C CA . GLN A 1 115 ? -21.160 -17.688 9.817 1.00 93.12 115 GLN A CA 1
ATOM 936 C C . GLN A 1 115 ? -21.127 -16.389 10.628 1.00 93.12 115 GLN A C 1
ATOM 938 O O . GLN A 1 115 ? -22.122 -16.011 11.253 1.00 93.12 115 GLN A O 1
ATOM 943 N N . LEU A 1 116 ? -19.985 -15.704 10.595 1.00 94.75 116 LEU A N 1
ATOM 944 C CA . LEU A 1 116 ? -19.779 -14.424 11.259 1.00 94.75 116 LEU A CA 1
ATOM 945 C C . LEU A 1 116 ? -20.016 -13.289 10.271 1.00 94.75 116 LEU A C 1
ATOM 947 O O . LEU A 1 116 ? -19.410 -13.245 9.205 1.00 94.75 116 LEU A O 1
ATOM 951 N N . ASP A 1 117 ? -20.882 -12.366 10.657 1.00 92.19 117 ASP A N 1
ATOM 952 C CA . ASP A 1 117 ? -21.065 -11.091 9.981 1.00 92.19 117 ASP A CA 1
ATOM 953 C C . ASP A 1 117 ? -20.625 -9.978 10.934 1.00 92.19 117 ASP A C 1
ATOM 955 O O . ASP A 1 117 ? -21.159 -9.845 12.038 1.00 92.19 117 ASP A O 1
ATOM 959 N N . ILE A 1 118 ? -19.586 -9.239 10.553 1.00 90.94 118 ILE A N 1
ATOM 960 C CA . ILE A 1 118 ? -18.928 -8.252 11.411 1.00 90.94 118 ILE A CA 1
ATOM 961 C C . ILE A 1 118 ? -19.144 -6.874 10.801 1.00 90.94 118 ILE A C 1
ATOM 963 O O . ILE A 1 118 ? -18.647 -6.567 9.721 1.00 90.94 118 ILE A O 1
ATOM 967 N N . GLU A 1 119 ? -19.866 -6.031 11.529 1.00 90.06 119 GLU A N 1
ATOM 968 C CA . GLU A 1 119 ? -20.059 -4.631 11.192 1.00 90.06 119 GLU A CA 1
ATOM 969 C C . GLU A 1 119 ? -19.012 -3.795 11.927 1.00 90.06 119 GLU A C 1
ATOM 971 O O . GLU A 1 119 ? -18.938 -3.792 13.161 1.00 90.06 119 GLU A O 1
ATOM 976 N N . PHE A 1 120 ? -18.206 -3.066 11.164 1.00 84.69 120 PHE A N 1
ATOM 977 C CA . PHE A 1 120 ? -17.171 -2.189 11.693 1.00 84.69 120 PHE A CA 1
ATOM 978 C C . PHE A 1 120 ? -17.718 -0.778 11.914 1.00 84.69 120 PHE A C 1
ATOM 980 O O . PHE A 1 120 ? -18.515 -0.265 11.131 1.00 84.69 120 PHE A O 1
ATOM 987 N N . ASN A 1 121 ? -17.288 -0.145 13.001 1.00 78.44 121 ASN A N 1
ATOM 988 C CA . ASN A 1 121 ? -17.634 1.232 13.343 1.00 78.44 121 ASN A CA 1
ATOM 989 C C . ASN A 1 121 ? -16.783 2.256 12.564 1.00 78.44 121 ASN A C 1
ATOM 991 O O . ASN A 1 121 ? -17.059 3.449 12.614 1.00 78.44 121 ASN A O 1
ATOM 995 N N . ILE A 1 122 ? -15.725 1.803 11.878 1.00 70.19 122 ILE A N 1
ATOM 996 C CA . ILE A 1 122 ? -14.664 2.652 11.330 1.00 70.19 122 ILE A CA 1
ATOM 997 C C . ILE A 1 122 ? -14.302 2.217 9.897 1.00 70.19 122 ILE A C 1
ATOM 999 O O . ILE A 1 122 ? -14.242 1.025 9.603 1.00 70.19 122 ILE A O 1
ATOM 1003 N N . ASN A 1 123 ? -14.027 3.187 9.014 1.00 63.72 123 ASN A N 1
ATOM 1004 C CA . ASN A 1 123 ? -13.363 2.966 7.720 1.00 63.72 123 ASN A CA 1
ATOM 1005 C C . ASN A 1 123 ? -11.848 2.781 7.946 1.00 63.72 123 ASN A C 1
ATOM 1007 O O . ASN A 1 123 ? -11.268 3.553 8.701 1.00 63.72 123 ASN A O 1
ATOM 1011 N N . VAL A 1 124 ? -11.195 1.829 7.268 1.00 59.59 124 VAL A N 1
ATOM 1012 C CA . VAL A 1 124 ? -9.742 1.545 7.340 1.00 59.59 124 VAL A CA 1
ATOM 1013 C C . VAL A 1 124 ? -8.879 2.810 7.461 1.00 59.59 124 VAL A C 1
ATOM 1015 O O . VAL A 1 124 ? -8.004 2.875 8.316 1.00 59.59 124 VAL A O 1
ATOM 1018 N N . GLN A 1 125 ? -9.177 3.861 6.696 1.00 57.41 125 GLN A N 1
ATOM 1019 C CA . GLN A 1 125 ? -8.435 5.125 6.761 1.00 57.41 125 GLN A CA 1
ATOM 1020 C C . GLN A 1 125 ? -8.596 5.854 8.108 1.00 57.41 125 GLN A C 1
ATOM 1022 O O . GLN A 1 125 ? -7.619 6.299 8.698 1.00 57.41 125 GLN A O 1
ATOM 1027 N N . GLN A 1 126 ? -9.805 5.943 8.662 1.00 60.41 126 GLN A N 1
ATOM 1028 C CA . GLN A 1 126 ? -10.031 6.527 9.994 1.00 60.41 126 GLN A CA 1
ATOM 1029 C C . GLN A 1 126 ? -9.471 5.648 11.119 1.00 60.41 126 GLN A C 1
ATOM 1031 O O . GLN A 1 126 ? -9.084 6.159 12.168 1.00 60.41 126 GLN A O 1
ATOM 1036 N N . PHE A 1 127 ? -9.412 4.336 10.894 1.00 62.50 127 PHE A N 1
ATOM 1037 C CA . PHE A 1 127 ? -8.824 3.384 11.826 1.00 62.50 127 PHE A CA 1
ATOM 1038 C C . PHE A 1 127 ? -7.318 3.613 11.959 1.00 62.50 127 PHE A C 1
ATOM 1040 O O . PHE A 1 127 ? -6.830 3.760 13.076 1.00 62.50 127 PHE A O 1
ATOM 1047 N N . LEU A 1 128 ? -6.612 3.745 10.833 1.00 59.06 128 LEU A N 1
ATOM 1048 C CA . LEU A 1 128 ? -5.168 3.989 10.811 1.00 59.06 128 LEU A CA 1
ATOM 1049 C C . LEU A 1 128 ? -4.778 5.299 11.518 1.00 59.06 128 LEU A C 1
ATOM 1051 O O . LEU A 1 128 ? -3.798 5.314 12.251 1.00 59.06 128 LEU A O 1
ATOM 1055 N N . HIS A 1 129 ? -5.574 6.365 11.374 1.00 61.31 129 HIS A N 1
ATOM 1056 C CA . HIS A 1 129 ? -5.291 7.667 11.999 1.00 61.31 129 HIS A CA 1
ATOM 1057 C C . HIS A 1 129 ? -5.785 7.795 13.456 1.00 61.31 129 HIS A C 1
ATOM 1059 O O . HIS A 1 129 ? -5.310 8.645 14.209 1.00 61.31 129 HIS A O 1
ATOM 1065 N N . GLY A 1 130 ? -6.783 7.005 13.868 1.00 58.38 130 GLY A N 1
ATOM 1066 C CA . GLY A 1 130 ? -7.478 7.188 15.147 1.00 58.38 130 GLY A CA 1
ATOM 1067 C C . GLY A 1 130 ? -6.771 6.589 16.366 1.00 58.38 130 GLY A C 1
ATOM 1068 O O . GLY A 1 130 ? -6.959 7.079 17.483 1.00 58.38 130 GLY A O 1
ATOM 1069 N N . ILE A 1 131 ? -5.960 5.541 16.193 1.00 59.72 131 ILE A N 1
ATOM 1070 C CA . ILE A 1 131 ? -5.429 4.787 17.341 1.00 59.72 131 ILE A CA 1
ATOM 1071 C C . ILE A 1 131 ? -4.164 5.423 17.947 1.00 59.72 131 ILE A C 1
ATOM 1073 O O . ILE A 1 131 ? -3.959 5.291 19.156 1.00 59.72 131 ILE A O 1
ATOM 1077 N N . ASP A 1 132 ? -3.403 6.237 17.205 1.00 58.00 132 ASP A N 1
ATOM 1078 C CA . ASP A 1 132 ? -2.311 7.052 17.780 1.00 58.00 132 ASP A CA 1
ATOM 1079 C C . ASP A 1 132 ? -2.823 7.938 18.936 1.00 58.00 132 ASP A C 1
ATOM 1081 O O . ASP A 1 132 ? -2.160 8.148 19.954 1.00 58.00 132 ASP A O 1
ATOM 1085 N N . SER A 1 133 ? -4.077 8.395 18.835 1.00 58.25 133 SER A N 1
ATOM 1086 C CA . SER A 1 133 ? -4.748 9.155 19.894 1.00 58.25 133 SER A CA 1
ATOM 1087 C C . SER A 1 133 ? -5.210 8.290 21.079 1.00 58.25 133 SER A C 1
ATOM 1089 O O . SER A 1 133 ? -5.313 8.798 22.201 1.00 58.25 133 SER A O 1
ATOM 1091 N N . LEU A 1 134 ? -5.480 6.995 20.872 1.00 57.00 134 LEU A N 1
ATOM 1092 C CA . LEU A 1 134 ? -5.913 6.056 21.918 1.00 57.00 134 LEU A CA 1
ATOM 1093 C C . LEU A 1 134 ? -4.749 5.599 22.805 1.00 57.00 134 LEU A C 1
ATOM 1095 O O . LEU A 1 134 ? -4.943 5.452 24.016 1.00 57.00 134 LEU A O 1
ATOM 1099 N N . GLU A 1 135 ? -3.539 5.444 22.258 1.00 56.84 135 GLU A N 1
ATOM 1100 C CA . GLU A 1 135 ? -2.347 5.101 23.051 1.00 56.84 135 GLU A CA 1
ATOM 1101 C C . GLU A 1 135 ? -2.087 6.158 24.145 1.00 56.84 135 GLU A C 1
ATOM 1103 O O . GLU A 1 135 ? -1.869 5.843 25.323 1.00 56.84 135 GLU A O 1
ATOM 1108 N N . GLN A 1 136 ? -2.239 7.437 23.785 1.00 58.66 136 GLN A N 1
ATOM 1109 C CA . GLN A 1 136 ? -2.089 8.564 24.705 1.00 58.66 136 GLN A CA 1
ATOM 1110 C C . GLN A 1 136 ? -3.178 8.587 25.793 1.00 58.66 136 GLN A C 1
ATOM 1112 O O . GLN A 1 136 ? -2.933 9.034 26.918 1.00 58.66 136 GLN A O 1
ATOM 1117 N N . GLN A 1 137 ? -4.385 8.101 25.489 1.00 55.94 137 GLN A N 1
ATOM 1118 C CA . GLN A 1 137 ? -5.478 7.996 26.460 1.00 55.94 137 GLN A CA 1
ATOM 1119 C C . GLN A 1 137 ? -5.291 6.818 27.424 1.00 55.94 137 GLN A C 1
ATOM 1121 O O . GLN A 1 137 ? -5.583 6.964 28.614 1.00 55.94 137 GLN A O 1
ATOM 1126 N N . CYS A 1 138 ? -4.744 5.691 26.958 1.00 53.19 138 CYS A N 1
ATOM 1127 C CA . CYS A 1 138 ? -4.442 4.531 27.804 1.00 53.19 138 CYS A CA 1
ATOM 1128 C C . CYS A 1 138 ? -3.400 4.865 28.881 1.00 53.19 138 CYS A C 1
ATOM 1130 O O . CYS A 1 138 ? -3.593 4.528 30.050 1.00 53.19 138 CYS A O 1
ATOM 1132 N N . LYS A 1 139 ? -2.348 5.619 28.528 1.00 55.44 139 LYS A N 1
ATOM 1133 C CA . LYS A 1 139 ? -1.340 6.105 29.493 1.00 55.44 139 LYS A CA 1
ATOM 1134 C C . LYS A 1 139 ? -1.923 7.068 30.535 1.00 55.44 139 LYS A C 1
ATOM 1136 O O . LYS A 1 139 ? -1.524 7.027 31.695 1.00 55.44 139 LYS A O 1
ATOM 1141 N N . LYS A 1 140 ? -2.898 7.904 30.162 1.00 56.62 140 LYS A N 1
ATOM 1142 C CA . LYS A 1 140 ? -3.525 8.884 31.073 1.00 56.62 140 LYS A CA 1
ATOM 1143 C C . LYS A 1 140 ? -4.532 8.272 32.051 1.00 56.62 140 LYS A C 1
ATOM 1145 O O . LYS A 1 140 ? -4.750 8.838 33.118 1.00 56.62 140 LYS A O 1
ATOM 1150 N N . ARG A 1 141 ? -5.157 7.140 31.708 1.00 51.03 141 ARG A N 1
ATOM 1151 C CA . ARG A 1 141 ? -6.226 6.517 32.515 1.00 51.03 141 ARG A CA 1
ATOM 1152 C C . ARG A 1 141 ? -5.745 5.504 33.556 1.00 51.03 141 ARG A C 1
ATOM 1154 O O . ARG A 1 141 ? -6.569 5.031 34.332 1.00 51.03 141 ARG A O 1
ATOM 1161 N N . ASN A 1 142 ? -4.438 5.236 33.634 1.00 51.44 142 ASN A N 1
ATOM 1162 C CA . ASN A 1 142 ? -3.825 4.352 34.633 1.00 51.44 142 ASN A CA 1
ATOM 1163 C C . ASN A 1 142 ? -3.115 5.070 35.819 1.00 51.44 142 ASN A C 1
ATOM 1165 O O . ASN A 1 142 ? -1.985 4.714 36.142 1.00 51.44 142 ASN A O 1
ATOM 1169 N N . PRO A 1 143 ? -3.727 6.031 36.550 1.00 49.47 143 PRO A N 1
ATOM 1170 C CA . PRO A 1 143 ? -3.154 6.527 37.807 1.00 49.47 143 PRO A CA 1
ATOM 1171 C C . PRO A 1 143 ? -3.636 5.774 39.069 1.00 49.47 143 PRO A C 1
ATOM 1173 O O . PRO A 1 143 ? -3.355 6.214 40.178 1.00 49.47 143 PRO A O 1
ATOM 1176 N N . LEU A 1 144 ? -4.365 4.652 38.959 1.00 50.41 144 LEU A N 1
ATOM 1177 C CA . LEU A 1 144 ? -5.118 4.071 40.092 1.00 50.41 144 LEU A CA 1
ATOM 1178 C C . LEU A 1 144 ? -4.582 2.758 40.694 1.00 50.41 144 LEU A C 1
ATOM 1180 O O . LEU A 1 144 ? -5.314 2.081 41.408 1.00 50.41 144 LEU A O 1
ATOM 1184 N N . LYS A 1 145 ? -3.301 2.414 40.509 1.00 53.25 145 LYS A N 1
ATOM 1185 C CA . LYS A 1 145 ? -2.679 1.275 41.227 1.00 53.25 145 LYS A CA 1
ATOM 1186 C C . LYS A 1 145 ? -1.542 1.642 42.187 1.00 53.25 145 LYS A C 1
ATOM 1188 O O . LYS A 1 145 ? -0.699 0.811 42.493 1.00 53.25 145 LYS A O 1
ATOM 1193 N N . ALA A 1 146 ? -1.563 2.863 42.717 1.00 52.78 146 ALA A N 1
ATOM 1194 C CA . ALA A 1 146 ? -0.702 3.285 43.822 1.00 52.78 146 ALA A CA 1
ATOM 1195 C C . ALA A 1 146 ? -1.538 3.876 44.964 1.00 52.78 146 ALA A C 1
ATOM 1197 O O . ALA A 1 146 ? -1.394 5.042 45.317 1.00 52.78 146 ALA A O 1
ATOM 1198 N N . ARG A 1 147 ? -2.470 3.092 45.513 1.00 51.38 147 ARG A N 1
ATOM 1199 C CA . ARG A 1 147 ? -3.033 3.335 46.847 1.00 51.38 147 ARG A CA 1
ATOM 1200 C C . ARG A 1 147 ? -3.683 2.054 47.370 1.00 51.38 147 ARG A C 1
ATOM 1202 O O . ARG A 1 147 ? -4.718 1.640 46.862 1.00 51.38 147 ARG A O 1
ATOM 1209 N N . ASN A 1 148 ? -3.059 1.519 48.420 1.00 42.12 148 ASN A N 1
ATOM 1210 C CA . ASN A 1 148 ? -3.568 0.552 49.399 1.00 42.12 148 ASN A CA 1
ATOM 1211 C C . ASN A 1 148 ? -3.386 -0.941 49.065 1.00 42.12 148 ASN A C 1
ATOM 1213 O O . ASN A 1 148 ? -4.283 -1.563 48.499 1.00 42.12 148 ASN A O 1
ATOM 1217 N N . ALA A 1 149 ? -2.243 -1.498 49.478 1.00 38.25 149 ALA A N 1
ATOM 1218 C CA . ALA A 1 149 ? -2.098 -2.668 50.363 1.00 38.25 149 ALA A CA 1
ATOM 1219 C C . ALA A 1 149 ? -0.609 -3.027 50.471 1.00 38.25 149 ALA A C 1
ATOM 1221 O O . ALA A 1 149 ? 0.014 -3.226 49.405 1.00 38.25 149 ALA A O 1
#

Sequence (149 aa):
MAERVQCLYRVSTTKQVDHDEQDRADIPVQGKSLLPAEILNEMAEEIREKLMATSRRITELNEELADGNARMEDLRAEYQHIVSWSEIFDKSDRATQKMICAYIIKRVTVRRDYQLDIEFNINVQQFLHGIDSLEQQCKKRNPLKARNA

Radius of gyration: 37.09 Å; chains: 1; bounding box: 92×48×99 Å

Foldseek 3Di:
DDDDPDPDDPDDPDDDQDADPVRDRPDPPPPPDPDPPVVVVVVVVVVVVVVVVVVVVVVVVVVVVVVVVVVVVVVVVLVVLVVVVVVCLVPDDPVVVVVLCVQFWVDWDQDPPRDIDTDTPDDSVCNSVPCVVVVVVVVVPPPPPPDDD

pLDDT: mean 71.75, std 18.75, range [36.03, 96.44]

Secondary structure (DSSP, 8-state):
------------S-S---B-TTS-B--------SS-HHHHHHHHHHHHHHHHHHHHHHHHHHHHHHHHHHHHHHHHHHHHHHHHHHHHHHHS-HHHHHHHHHHHEEEEEE-GGG-EEEEESS-HHHHHHHHHHHHHHHHHT---SSS--